Protein AF-A0A421B1X4-F1 (afdb_monomer_lite)

Foldseek 3Di:
DDDADQKDKAADPAAPWEEEEAEADPDHQVLCVLLRPLVRVVGYIYMDHHLVCVVVVVVPIPHDYHYHYDHVSNVSSVVVVVVVVVVVVVDDDQDDDDDDDDPPCCSPPPNVVVVSVVVVVVVVCVVPDSDDDDD

Organism: NCBI:txid585224

Secondary structure (DSSP, 8-state):
-PPPPSEEEES-SS-S-EEEEE--TT--GGGGHHHHHHHHHTT-EEEEE-HHHHHHHHHH-SS-EEEEE-THHHHHHHHHHHHHHHHH-SS------------TTTTSTTTHHHHHHHHHHHHHHHHH-S-----

Sequence (135 aa):
MTSAPRTVHWGLSATHGTVVVLPGRGEHPGIYQRLGTRLATEGYHVVATRVDQAADVIAAAEGPVVLLGSDTGAAAALALADIAIARVIAERLRARFVEVDGGHDILNDTTHDAAADEVVRFLGRVRADAVLVRA

InterPro domains:
  IPR029058 Alpha/Beta hydrolase fold [G3DSA:3.40.50.1820] (6-88)
  IPR029058 Alpha/Beta hydrolase fold [SSF53474] (15-126)

Radius of gyration: 14.5 Å; chains: 1; bounding box: 43×36×34 Å

Structure (mmCIF, N/CA/C/O backbone):
data_AF-A0A421B1X4-F1
#
_entry.id   AF-A0A421B1X4-F1
#
loop_
_atom_site.group_PDB
_atom_site.id
_atom_site.type_symbol
_atom_site.label_atom_id
_atom_site.label_alt_id
_atom_site.label_comp_id
_atom_site.label_asym_id
_atom_site.label_entity_id
_atom_site.label_seq_id
_atom_site.pdbx_PDB_ins_code
_atom_site.Cartn_x
_atom_site.Cartn_y
_atom_site.Cartn_z
_atom_site.occupancy
_atom_site.B_iso_or_equiv
_atom_site.auth_seq_id
_atom_site.auth_comp_id
_atom_site.aut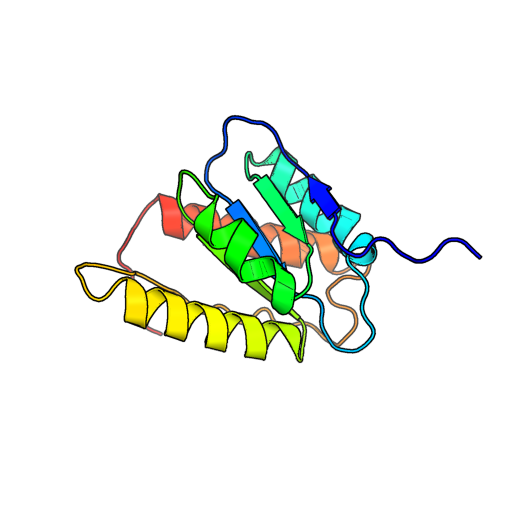h_asym_id
_atom_site.auth_atom_id
_atom_site.pdbx_PDB_model_num
ATOM 1 N N . MET A 1 1 ? 26.666 16.352 1.587 1.00 44.88 1 MET A N 1
ATOM 2 C CA . MET A 1 1 ? 25.589 15.608 0.897 1.00 44.88 1 MET A CA 1
ATOM 3 C C . MET A 1 1 ? 24.791 14.852 1.945 1.00 44.88 1 MET A C 1
ATOM 5 O O . MET A 1 1 ? 25.318 13.907 2.515 1.00 44.88 1 MET A O 1
ATOM 9 N N . THR A 1 2 ? 23.577 15.300 2.261 1.00 52.22 2 THR A N 1
ATOM 10 C CA . THR A 1 2 ? 22.663 14.570 3.155 1.00 52.22 2 THR A CA 1
ATOM 11 C C . THR A 1 2 ? 22.125 13.364 2.392 1.00 52.22 2 THR A C 1
ATOM 13 O O . THR A 1 2 ? 21.599 13.530 1.295 1.00 52.22 2 THR A O 1
ATOM 16 N N . SER A 1 3 ? 22.306 12.153 2.924 1.00 72.25 3 SER A N 1
ATOM 17 C CA . SER A 1 3 ? 21.711 10.949 2.333 1.00 72.25 3 SER A CA 1
ATOM 18 C C . SER A 1 3 ? 20.194 11.116 2.274 1.00 72.25 3 SER A C 1
ATOM 20 O O . SER A 1 3 ? 19.592 11.525 3.267 1.00 72.25 3 SER A O 1
ATOM 22 N N . ALA A 1 4 ? 19.577 10.770 1.143 1.00 72.75 4 ALA A N 1
ATOM 23 C CA . ALA A 1 4 ? 18.123 10.734 1.039 1.00 72.75 4 ALA A CA 1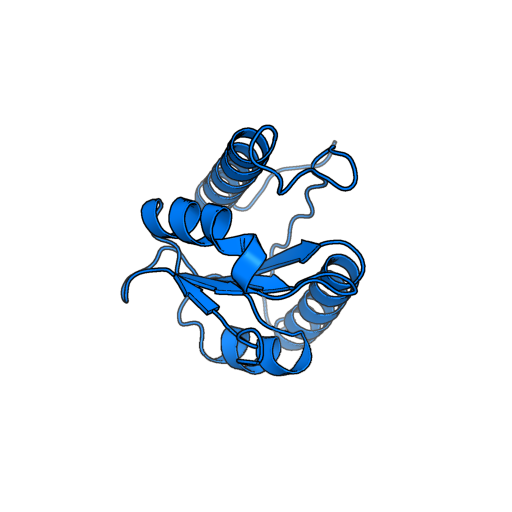
ATOM 24 C C . ALA A 1 4 ? 17.528 9.809 2.129 1.00 72.75 4 ALA A C 1
ATOM 26 O O . ALA A 1 4 ? 18.155 8.796 2.476 1.00 72.75 4 ALA A O 1
ATOM 27 N N . PRO A 1 5 ? 16.354 10.151 2.695 1.00 76.19 5 PRO A N 1
ATOM 28 C CA . PRO A 1 5 ? 15.727 9.370 3.756 1.00 76.19 5 PRO A CA 1
ATOM 29 C C . PRO A 1 5 ? 15.349 7.973 3.252 1.00 76.19 5 PRO A C 1
ATOM 31 O O . PRO A 1 5 ? 14.847 7.818 2.142 1.00 76.19 5 PRO A O 1
ATOM 34 N N . ARG A 1 6 ? 15.602 6.950 4.076 1.00 85.88 6 ARG A N 1
ATOM 35 C CA . ARG A 1 6 ? 15.381 5.529 3.732 1.00 85.88 6 ARG A CA 1
ATOM 36 C C . ARG A 1 6 ? 13.954 5.050 4.016 1.00 85.88 6 ARG A C 1
ATOM 38 O O . ARG A 1 6 ? 13.502 4.108 3.374 1.00 85.88 6 ARG A O 1
ATOM 45 N N . THR A 1 7 ? 13.263 5.750 4.914 1.00 91.75 7 THR A N 1
ATOM 46 C CA . THR A 1 7 ? 11.846 5.575 5.240 1.00 91.75 7 THR A CA 1
ATOM 47 C C . THR A 1 7 ? 11.234 6.944 5.501 1.00 91.75 7 THR A C 1
ATOM 49 O O . THR A 1 7 ? 11.880 7.794 6.120 1.00 91.75 7 THR A O 1
ATOM 52 N N . VAL A 1 8 ? 10.007 7.165 5.038 1.00 93.50 8 VAL A N 1
ATOM 53 C CA . VAL A 1 8 ? 9.228 8.376 5.322 1.00 93.50 8 VAL A CA 1
ATOM 54 C C . VAL A 1 8 ? 7.813 7.976 5.729 1.00 93.50 8 VAL A C 1
ATOM 56 O O . VAL A 1 8 ? 7.231 7.068 5.137 1.00 93.50 8 VAL A O 1
ATOM 59 N N . HIS A 1 9 ? 7.283 8.655 6.745 1.00 94.25 9 HIS A N 1
ATOM 60 C CA . HIS A 1 9 ? 5.947 8.432 7.288 1.00 94.25 9 HIS A CA 1
ATOM 61 C C . HIS A 1 9 ? 5.080 9.679 7.108 1.00 94.25 9 HIS A C 1
ATOM 63 O O . HIS A 1 9 ? 5.547 10.799 7.328 1.00 94.25 9 HIS A O 1
ATOM 69 N N . TRP A 1 10 ? 3.808 9.472 6.784 1.00 94.38 10 TRP A N 1
ATOM 70 C CA . TRP A 1 10 ? 2.762 10.494 6.790 1.00 94.38 10 TRP A CA 1
ATOM 71 C C . TRP A 1 10 ? 1.511 9.926 7.464 1.00 94.38 10 TRP A C 1
ATOM 73 O O . TRP A 1 10 ? 1.168 8.772 7.229 1.00 94.38 10 TRP A O 1
ATOM 83 N N . GLY A 1 11 ? 0.806 10.709 8.281 1.00 88.38 11 GLY A N 1
ATOM 84 C CA . GLY A 1 11 ? -0.455 10.275 8.896 1.00 88.38 11 GLY A CA 1
ATOM 85 C C . GLY A 1 11 ? -0.558 10.552 10.392 1.00 88.38 11 GLY A C 1
ATOM 86 O O . GLY A 1 11 ? 0.350 11.110 11.006 1.00 88.38 11 GLY A O 1
ATOM 87 N N . LEU A 1 12 ? -1.709 10.177 10.952 1.00 69.31 12 LEU A N 1
ATOM 88 C CA . LEU A 1 12 ? -2.078 10.351 12.361 1.00 69.31 12 LEU A CA 1
ATOM 89 C C . LEU A 1 12 ? -2.046 9.003 13.104 1.00 69.31 12 LEU A C 1
ATOM 91 O O . LEU A 1 12 ? -1.910 7.959 12.480 1.00 69.31 12 LEU A O 1
ATOM 95 N N . SER A 1 13 ? -2.189 9.005 14.434 1.00 59.53 13 SER A N 1
ATOM 96 C CA . SER A 1 13 ? -2.137 7.775 15.249 1.00 59.53 13 SER A CA 1
ATOM 97 C C . SER A 1 13 ? -3.393 6.896 15.173 1.00 59.53 13 SER A C 1
ATOM 99 O O . SER A 1 13 ? -3.300 5.703 15.427 1.00 59.53 13 SER A O 1
ATOM 101 N N . ALA A 1 14 ? -4.557 7.449 14.816 1.00 63.91 14 ALA A N 1
ATOM 102 C CA . ALA A 1 14 ? -5.776 6.679 14.562 1.00 63.91 14 ALA A CA 1
ATOM 103 C C . ALA A 1 14 ? -6.072 6.717 13.061 1.00 63.91 14 ALA A C 1
ATOM 105 O O . ALA A 1 14 ? -6.306 7.797 12.515 1.00 63.91 14 ALA A O 1
ATOM 106 N N . THR A 1 15 ? -6.014 5.565 12.388 1.00 77.69 15 THR A N 1
ATOM 107 C CA . THR A 1 15 ? -6.092 5.498 10.920 1.00 77.69 15 THR A CA 1
ATOM 108 C C . THR A 1 15 ? -7.052 4.432 10.424 1.00 77.69 15 THR A C 1
ATOM 110 O O . THR A 1 15 ? -7.331 3.450 11.107 1.00 77.69 15 THR A O 1
ATOM 113 N N . HIS A 1 16 ? -7.544 4.619 9.200 1.00 83.38 16 HIS A N 1
ATOM 114 C CA . HIS A 1 16 ? -8.315 3.617 8.465 1.00 83.38 16 HIS A CA 1
ATOM 115 C C . HIS A 1 16 ? -7.496 2.354 8.137 1.00 83.38 16 HIS A C 1
ATOM 117 O O . HIS A 1 16 ? -8.064 1.330 7.762 1.00 83.38 16 HIS A O 1
ATOM 123 N N . GLY A 1 17 ? -6.171 2.429 8.252 1.00 86.38 17 GLY A N 1
ATOM 124 C CA . GLY A 1 17 ? -5.231 1.371 7.919 1.00 86.38 17 GLY A CA 1
ATOM 125 C C . GLY A 1 17 ? -3.862 1.944 7.561 1.00 86.38 17 GLY A C 1
ATOM 126 O O . GLY A 1 17 ? -3.675 3.163 7.480 1.00 86.38 17 GLY A O 1
ATOM 127 N N . THR A 1 18 ? -2.910 1.046 7.317 1.00 89.62 18 THR A N 1
ATOM 128 C CA . THR A 1 18 ? -1.547 1.395 6.904 1.00 89.62 18 THR A CA 1
ATOM 129 C C . THR A 1 18 ? -1.348 1.123 5.412 1.00 89.62 18 THR A C 1
ATOM 131 O O . THR A 1 18 ? -1.589 0.013 4.944 1.00 89.62 18 THR A O 1
ATOM 134 N N . VAL A 1 19 ? -0.878 2.119 4.662 1.00 90.06 19 VAL A N 1
ATOM 135 C CA . VAL A 1 19 ? -0.449 1.989 3.262 1.00 90.06 19 VAL A CA 1
ATOM 136 C C . VAL A 1 19 ? 1.076 1.962 3.226 1.00 90.06 19 VAL A C 1
ATOM 138 O O . VAL A 1 19 ? 1.728 2.967 3.503 1.00 90.06 19 VAL A O 1
ATOM 141 N N . VAL A 1 20 ? 1.658 0.819 2.878 1.00 91.75 20 VAL A N 1
ATOM 142 C CA . VAL A 1 20 ? 3.106 0.663 2.712 1.00 91.75 20 VAL A CA 1
ATOM 143 C C . VAL A 1 20 ? 3.451 0.852 1.240 1.00 91.75 20 VAL A C 1
ATOM 145 O O . VAL A 1 20 ? 3.017 0.073 0.395 1.00 91.75 20 VAL A O 1
ATOM 148 N N . VAL A 1 21 ? 4.230 1.888 0.936 1.00 92.50 21 VAL A N 1
ATOM 149 C CA . VAL A 1 21 ? 4.686 2.218 -0.417 1.00 92.50 21 VAL A CA 1
ATOM 150 C C . VAL A 1 21 ? 6.114 1.713 -0.606 1.00 92.50 21 VAL A C 1
ATOM 152 O O . VAL A 1 21 ? 7.010 2.080 0.154 1.00 92.50 21 VAL A O 1
ATOM 155 N N . LEU A 1 22 ? 6.328 0.886 -1.625 1.00 91.62 22 LEU A N 1
ATOM 156 C CA . LEU A 1 22 ? 7.617 0.294 -1.971 1.00 91.62 22 LEU A CA 1
ATOM 157 C C . LEU A 1 22 ? 8.183 0.976 -3.224 1.00 91.62 22 LEU A C 1
ATOM 159 O O . LEU A 1 22 ? 7.646 0.772 -4.318 1.00 91.62 22 LEU A O 1
ATOM 163 N N . PRO A 1 23 ? 9.261 1.772 -3.087 1.00 90.25 23 PRO A N 1
ATOM 164 C CA . PRO A 1 23 ? 9.905 2.419 -4.221 1.00 90.25 23 PRO A CA 1
ATOM 165 C C . PRO A 1 23 ? 10.446 1.420 -5.252 1.00 90.25 23 PRO A C 1
ATOM 167 O O . PRO A 1 23 ? 10.923 0.333 -4.905 1.00 90.25 23 PRO A O 1
ATOM 170 N N . GLY A 1 24 ? 10.410 1.829 -6.517 1.00 87.06 24 GLY A N 1
ATOM 171 C CA . GLY A 1 24 ? 11.031 1.158 -7.652 1.00 87.06 24 GLY A CA 1
ATOM 172 C C . GLY A 1 24 ? 12.545 1.360 -7.726 1.00 87.06 24 GLY A C 1
ATOM 173 O O . GLY A 1 24 ? 13.195 1.880 -6.811 1.00 87.06 24 GLY A O 1
ATOM 174 N N . ARG A 1 25 ? 13.155 0.921 -8.831 1.00 84.56 25 ARG A N 1
ATOM 175 C CA . ARG A 1 25 ? 14.612 0.958 -8.987 1.00 84.56 25 ARG A CA 1
ATOM 176 C C . ARG A 1 25 ? 15.118 2.400 -9.065 1.00 84.56 25 ARG A C 1
ATOM 178 O O . ARG A 1 25 ? 14.779 3.137 -9.978 1.00 84.56 25 ARG A O 1
ATOM 185 N N . GLY A 1 26 ? 16.016 2.766 -8.149 1.00 86.12 26 GLY A N 1
ATOM 186 C CA . GLY A 1 26 ? 16.639 4.097 -8.120 1.00 86.12 26 GLY A CA 1
ATOM 187 C C . GLY A 1 26 ? 15.763 5.190 -7.501 1.00 86.12 26 GLY A C 1
ATOM 188 O O . GLY A 1 26 ? 16.229 6.312 -7.321 1.00 86.12 26 GLY A O 1
ATOM 189 N N . GLU A 1 27 ? 14.532 4.861 -7.117 1.00 85.31 27 GLU A N 1
ATOM 190 C CA . GLU A 1 27 ? 13.628 5.769 -6.427 1.00 85.31 27 GLU A CA 1
ATOM 191 C C . GLU A 1 27 ? 13.957 5.847 -4.930 1.00 85.31 27 GLU A C 1
ATOM 193 O O . GLU A 1 27 ? 14.333 4.857 -4.295 1.00 85.31 27 GLU A O 1
ATOM 198 N N . HIS A 1 28 ? 13.773 7.028 -4.335 1.00 87.75 28 HIS A N 1
ATOM 199 C CA . HIS A 1 28 ? 13.854 7.210 -2.886 1.00 87.75 28 HIS A CA 1
ATOM 200 C C . HIS A 1 28 ? 12.476 7.568 -2.300 1.00 87.75 28 HIS A C 1
ATOM 202 O O . HIS A 1 28 ? 11.702 8.263 -2.959 1.00 87.75 28 HIS A O 1
ATOM 208 N N . PRO A 1 29 ? 12.172 7.211 -1.040 1.00 88.81 29 PRO A N 1
ATOM 209 C CA . PRO A 1 29 ? 10.882 7.490 -0.397 1.00 88.81 29 PRO A CA 1
ATOM 210 C C . PRO A 1 29 ? 10.371 8.933 -0.505 1.00 88.81 29 PRO A C 1
ATOM 212 O O . PRO A 1 29 ? 9.170 9.151 -0.622 1.00 88.81 29 PRO A O 1
ATOM 215 N N . GLY A 1 30 ? 11.268 9.926 -0.508 1.00 87.44 30 GLY A N 1
ATOM 216 C CA . GLY A 1 30 ? 10.889 11.341 -0.568 1.00 87.44 30 GLY A CA 1
ATOM 217 C C . GLY A 1 30 ? 10.098 11.749 -1.819 1.00 87.44 30 GLY A C 1
ATOM 218 O O . GLY A 1 30 ? 9.323 12.697 -1.740 1.00 87.44 30 GLY A O 1
ATOM 219 N N . ILE A 1 31 ? 10.220 11.029 -2.945 1.00 87.50 31 ILE A N 1
ATOM 220 C CA . ILE A 1 31 ? 9.461 11.364 -4.167 1.00 87.50 31 ILE A CA 1
ATOM 221 C C . ILE A 1 31 ? 7.954 11.129 -3.990 1.00 87.50 31 ILE A C 1
ATOM 223 O O . ILE A 1 31 ? 7.148 11.737 -4.681 1.00 87.50 31 ILE A O 1
ATOM 227 N N . TYR A 1 32 ? 7.562 10.300 -3.017 1.00 87.00 32 TYR A N 1
ATOM 228 C CA . TYR A 1 32 ? 6.166 9.977 -2.724 1.00 87.00 32 TYR A CA 1
ATOM 229 C C . TYR A 1 32 ? 5.482 11.002 -1.812 1.00 87.00 32 TYR A C 1
ATOM 231 O O . TYR A 1 32 ? 4.349 10.778 -1.391 1.00 87.00 32 TYR A O 1
ATOM 239 N N . GLN A 1 33 ? 6.125 12.132 -1.498 1.00 89.44 33 GLN A N 1
ATOM 240 C CA . GLN A 1 33 ? 5.614 13.120 -0.542 1.00 89.44 33 GLN A CA 1
ATOM 241 C C . GLN A 1 33 ? 4.192 13.589 -0.841 1.00 89.44 33 GLN A C 1
ATOM 243 O O . GLN A 1 33 ? 3.364 13.648 0.073 1.00 89.44 33 GLN A O 1
ATOM 248 N N . ARG A 1 34 ? 3.888 13.905 -2.101 1.00 86.69 34 ARG A N 1
ATOM 249 C CA . ARG A 1 34 ? 2.540 14.336 -2.488 1.00 86.69 34 ARG A CA 1
ATOM 250 C C . ARG A 1 34 ? 1.507 13.225 -2.260 1.00 86.69 34 ARG A C 1
ATOM 252 O O . ARG A 1 34 ? 0.435 13.496 -1.727 1.00 86.69 34 ARG A O 1
ATOM 259 N N . LEU A 1 35 ? 1.839 11.975 -2.599 1.00 83.88 35 LEU A N 1
ATOM 260 C CA . LEU A 1 35 ? 0.946 10.818 -2.441 1.00 83.88 35 LEU A CA 1
ATOM 261 C C . LEU A 1 35 ? 0.708 10.549 -0.959 1.00 83.88 35 LEU A C 1
ATOM 263 O O . LEU A 1 35 ? -0.434 10.457 -0.516 1.00 83.88 35 LEU A O 1
ATOM 267 N N . GLY A 1 36 ? 1.799 10.470 -0.196 1.00 89.69 36 GLY A N 1
ATOM 268 C CA . GLY A 1 36 ? 1.772 10.212 1.235 1.00 89.69 36 GLY A CA 1
ATOM 269 C C . GLY A 1 36 ? 0.965 11.255 1.990 1.00 89.69 36 GLY A C 1
ATOM 270 O O . GLY A 1 36 ? 0.110 10.902 2.795 1.00 89.69 36 GLY A O 1
ATOM 271 N N . THR A 1 37 ? 1.152 12.534 1.661 1.00 90.69 37 THR A N 1
ATOM 272 C CA . THR A 1 37 ? 0.391 13.627 2.280 1.00 90.69 37 THR A CA 1
ATOM 273 C C . THR A 1 37 ? -1.094 13.541 1.928 1.00 90.69 37 THR A C 1
ATOM 275 O O . THR A 1 37 ? -1.933 13.655 2.818 1.00 90.69 37 THR A O 1
ATOM 278 N N . ARG A 1 38 ? -1.434 13.285 0.657 1.00 88.06 38 ARG A N 1
ATOM 279 C CA . ARG A 1 38 ? -2.830 13.191 0.205 1.00 88.06 38 ARG A CA 1
ATOM 280 C C . ARG A 1 38 ? -3.577 12.037 0.873 1.00 88.06 38 ARG A C 1
ATOM 282 O O . ARG A 1 38 ? -4.664 12.246 1.400 1.00 88.06 38 ARG A O 1
ATOM 289 N N . LEU A 1 39 ? -2.988 10.842 0.887 1.00 84.81 39 LEU A N 1
ATOM 290 C CA . LEU A 1 39 ? -3.575 9.667 1.539 1.00 84.81 39 LEU A CA 1
ATOM 291 C C . LEU A 1 39 ? -3.652 9.835 3.064 1.00 84.81 39 LEU A C 1
ATOM 293 O O . LEU A 1 39 ? -4.624 9.401 3.681 1.00 84.81 39 LEU A O 1
ATOM 297 N N . ALA A 1 40 ? -2.674 10.512 3.671 1.00 90.31 40 ALA A N 1
ATOM 298 C CA . ALA A 1 40 ? -2.723 10.864 5.086 1.00 90.31 40 ALA A CA 1
ATOM 299 C C . ALA A 1 40 ? -3.889 11.808 5.416 1.00 90.31 40 ALA A C 1
ATOM 301 O O . ALA A 1 40 ? -4.545 11.625 6.440 1.00 90.31 40 ALA A O 1
ATOM 302 N N . THR A 1 41 ? -4.203 12.771 4.540 1.00 89.56 41 THR A N 1
ATOM 303 C CA . THR A 1 41 ? -5.402 13.621 4.674 1.00 89.56 41 THR A CA 1
ATOM 304 C C . THR A 1 41 ? -6.700 12.807 4.648 1.00 89.56 41 THR A C 1
ATOM 306 O O . THR A 1 41 ? -7.657 13.171 5.321 1.00 89.56 41 THR A O 1
ATOM 309 N N . GLU A 1 42 ? -6.720 11.676 3.941 1.00 85.81 42 GLU A N 1
ATOM 310 C CA . GLU A 1 42 ? -7.858 10.742 3.892 1.00 85.81 42 GLU A CA 1
ATOM 311 C C . GLU A 1 42 ? -7.882 9.743 5.074 1.00 85.81 42 GLU A C 1
ATOM 313 O O . GLU A 1 42 ? -8.699 8.817 5.117 1.00 85.81 42 GLU A O 1
ATOM 318 N N . GLY A 1 43 ? -6.992 9.916 6.058 1.00 89.00 43 GLY A N 1
ATOM 319 C CA . GLY A 1 43 ? -6.983 9.150 7.305 1.00 89.00 43 GLY A CA 1
ATOM 320 C C . GLY A 1 43 ? -6.182 7.849 7.264 1.00 89.00 43 GLY A C 1
ATOM 321 O O . GLY A 1 43 ? -6.413 6.982 8.105 1.00 89.00 43 GLY A O 1
ATOM 322 N N . TYR A 1 44 ? -5.256 7.682 6.318 1.00 87.44 44 TYR A N 1
ATOM 323 C CA . TYR A 1 44 ? -4.330 6.542 6.296 1.00 87.44 44 TYR A CA 1
ATOM 324 C C . TYR A 1 44 ? -2.992 6.875 6.961 1.00 87.44 44 TYR A C 1
ATOM 326 O O . TYR A 1 44 ? -2.508 8.004 6.889 1.00 87.44 44 TYR A O 1
ATOM 334 N N . HIS A 1 45 ? -2.354 5.875 7.569 1.00 92.81 45 HIS A N 1
ATOM 335 C CA . HIS A 1 45 ? -0.931 5.952 7.894 1.00 92.81 45 HIS A CA 1
ATOM 336 C C . HIS A 1 45 ? -0.155 5.465 6.673 1.00 92.81 45 HIS A C 1
ATOM 338 O O . HIS A 1 45 ? -0.308 4.320 6.260 1.00 92.81 45 HIS A O 1
ATOM 344 N N . VAL A 1 46 ? 0.650 6.322 6.059 1.00 92.00 46 VAL A N 1
ATOM 345 C CA . VAL A 1 46 ? 1.410 5.998 4.852 1.00 92.00 46 VAL A CA 1
ATOM 346 C C . VAL A 1 46 ? 2.880 5.886 5.198 1.00 92.00 46 VAL A C 1
ATOM 348 O O . VAL A 1 46 ? 3.457 6.811 5.769 1.00 92.00 46 VAL A O 1
ATOM 351 N N . VAL A 1 47 ? 3.495 4.777 4.807 1.00 94.12 47 VAL A N 1
ATOM 352 C CA . VAL A 1 47 ? 4.911 4.507 5.044 1.00 94.12 47 VAL A CA 1
ATOM 353 C C . VAL A 1 47 ? 5.580 4.176 3.721 1.00 94.12 47 VAL A C 1
ATOM 355 O O . VAL A 1 47 ? 5.394 3.085 3.191 1.00 94.12 47 VAL A O 1
ATOM 358 N N . ALA A 1 48 ? 6.372 5.101 3.183 1.00 94.00 48 ALA A N 1
ATOM 359 C CA . ALA A 1 48 ? 7.242 4.803 2.050 1.00 94.00 48 ALA A CA 1
ATOM 360 C C . ALA A 1 48 ? 8.567 4.250 2.574 1.00 94.00 48 ALA A C 1
ATOM 362 O O . ALA A 1 48 ? 9.305 4.955 3.264 1.00 94.00 48 ALA A O 1
ATOM 363 N N . THR A 1 49 ? 8.867 2.990 2.271 1.00 94.12 49 THR A N 1
ATOM 364 C CA . THR A 1 49 ? 10.047 2.299 2.801 1.00 94.12 49 THR A CA 1
ATOM 365 C C . THR A 1 49 ? 10.559 1.233 1.844 1.00 94.12 49 THR A C 1
ATOM 367 O O . THR A 1 49 ? 9.903 0.859 0.875 1.00 94.12 49 THR A O 1
ATOM 370 N N . ARG A 1 50 ? 11.763 0.734 2.106 1.00 89.50 50 ARG A N 1
ATOM 371 C CA . ARG A 1 50 ? 12.338 -0.364 1.338 1.00 89.50 50 ARG A CA 1
ATOM 372 C C . ARG A 1 50 ? 11.733 -1.705 1.746 1.00 89.50 50 ARG A C 1
ATOM 374 O O . ARG A 1 50 ? 11.319 -1.904 2.883 1.00 89.50 50 ARG A O 1
ATOM 381 N N . VAL A 1 51 ? 11.784 -2.660 0.823 1.00 84.06 51 VAL A N 1
ATOM 382 C CA . VAL A 1 51 ? 11.266 -4.028 0.993 1.00 84.06 51 VAL A CA 1
ATOM 383 C C . VAL A 1 51 ? 11.809 -4.713 2.252 1.00 84.06 51 VAL A C 1
ATOM 385 O O . VAL A 1 51 ? 11.052 -5.367 2.961 1.00 84.06 51 VAL A O 1
ATOM 388 N N . ASP A 1 52 ? 13.093 -4.522 2.567 1.00 84.69 52 ASP A N 1
ATOM 389 C CA . ASP A 1 52 ? 13.753 -5.107 3.742 1.00 84.69 52 ASP A CA 1
ATOM 390 C C . ASP A 1 52 ? 13.239 -4.560 5.082 1.00 84.69 52 ASP A C 1
ATOM 392 O O . ASP A 1 52 ? 13.415 -5.211 6.104 1.00 84.69 52 ASP A O 1
ATOM 396 N N . GLN A 1 53 ? 12.572 -3.405 5.079 1.00 88.25 53 GLN A N 1
ATOM 397 C CA . GLN A 1 53 ? 11.982 -2.778 6.269 1.00 88.25 53 GLN A CA 1
ATOM 398 C C . GLN A 1 53 ? 10.449 -2.860 6.274 1.00 88.25 53 GLN A C 1
ATOM 400 O O . GLN A 1 53 ? 9.806 -2.623 7.295 1.00 88.25 53 GLN A O 1
ATOM 405 N N . ALA A 1 54 ? 9.845 -3.208 5.137 1.00 86.81 54 ALA A N 1
ATOM 406 C CA . ALA A 1 54 ? 8.400 -3.276 4.981 1.00 86.81 54 ALA A CA 1
ATOM 407 C C . ALA A 1 54 ? 7.765 -4.340 5.885 1.00 86.81 54 ALA A C 1
ATOM 409 O O . ALA A 1 54 ? 6.688 -4.110 6.423 1.00 86.81 54 ALA A O 1
ATOM 410 N N . ALA A 1 55 ? 8.435 -5.478 6.092 1.00 82.94 55 ALA A N 1
ATOM 411 C CA . ALA A 1 55 ? 7.921 -6.561 6.931 1.00 82.94 55 ALA A CA 1
ATOM 412 C C . ALA A 1 55 ? 7.644 -6.111 8.375 1.00 82.94 55 ALA A C 1
ATOM 414 O O . ALA A 1 55 ? 6.603 -6.465 8.929 1.00 82.94 55 ALA A O 1
ATOM 415 N N . ASP A 1 56 ? 8.524 -5.289 8.949 1.00 84.94 56 ASP A N 1
ATOM 416 C CA . ASP A 1 56 ? 8.364 -4.764 10.308 1.00 84.94 56 ASP A CA 1
ATOM 417 C C . ASP A 1 56 ? 7.198 -3.774 10.389 1.00 84.94 56 ASP A C 1
ATOM 419 O O . ASP A 1 56 ? 6.406 -3.817 11.328 1.00 84.94 56 ASP A O 1
ATOM 423 N N . VAL A 1 57 ? 7.038 -2.926 9.367 1.00 87.50 57 VAL A N 1
ATOM 424 C CA . VAL A 1 57 ? 5.907 -1.990 9.267 1.00 87.50 57 VAL A CA 1
ATOM 425 C C . VAL A 1 57 ? 4.582 -2.745 9.166 1.00 87.50 57 VAL A C 1
ATOM 427 O O . VAL A 1 57 ? 3.622 -2.397 9.847 1.00 87.50 57 VAL A O 1
ATOM 430 N N . ILE A 1 58 ? 4.535 -3.794 8.341 1.00 83.19 58 ILE A N 1
ATOM 431 C CA . ILE A 1 58 ? 3.354 -4.649 8.179 1.00 83.19 58 ILE A CA 1
ATOM 432 C C . ILE A 1 58 ? 3.027 -5.348 9.504 1.00 83.19 58 ILE A C 1
ATOM 434 O O . ILE A 1 58 ? 1.869 -5.387 9.904 1.00 83.19 58 ILE A O 1
ATOM 438 N N . ALA A 1 59 ? 4.035 -5.888 10.193 1.00 82.38 59 ALA A N 1
ATOM 439 C CA . ALA A 1 59 ? 3.849 -6.599 11.455 1.00 82.38 59 ALA A CA 1
ATOM 440 C C . ALA A 1 59 ? 3.403 -5.685 12.609 1.00 82.38 59 ALA A C 1
ATOM 442 O O . ALA A 1 59 ? 2.708 -6.149 13.509 1.00 82.38 59 ALA A O 1
ATOM 443 N N . ALA A 1 60 ? 3.795 -4.409 12.584 1.00 84.12 60 ALA A N 1
ATOM 444 C CA . ALA A 1 60 ? 3.418 -3.415 13.586 1.00 84.12 60 ALA A CA 1
ATOM 445 C C . ALA A 1 60 ? 2.060 -2.741 13.314 1.00 84.12 60 ALA A C 1
ATOM 447 O O . ALA A 1 60 ? 1.587 -1.970 14.147 1.00 84.12 60 ALA A O 1
ATOM 448 N N . ALA A 1 61 ? 1.438 -2.980 12.157 1.00 82.25 61 ALA A N 1
ATOM 449 C CA . ALA A 1 61 ? 0.177 -2.343 11.805 1.00 82.25 61 ALA A CA 1
ATOM 450 C C . ALA A 1 61 ? -0.996 -2.929 12.612 1.00 82.25 61 ALA A C 1
ATOM 452 O O . ALA A 1 61 ? -1.275 -4.123 12.560 1.00 82.25 61 ALA A O 1
ATOM 453 N N . GLU A 1 62 ? -1.732 -2.066 13.314 1.00 78.94 62 GLU A N 1
ATOM 454 C CA . GLU A 1 62 ? -2.872 -2.452 14.166 1.00 78.94 62 GLU A CA 1
ATOM 455 C C . GLU A 1 62 ? -4.196 -2.639 13.389 1.00 78.94 62 GLU A C 1
ATOM 457 O O . GLU A 1 62 ? -5.246 -2.894 13.977 1.00 78.94 62 GLU A O 1
ATOM 462 N N . GLY A 1 63 ? -4.173 -2.512 12.059 1.00 79.25 63 GLY A N 1
ATOM 463 C CA . GLY A 1 63 ? -5.359 -2.544 11.202 1.00 79.25 63 GLY A CA 1
ATOM 464 C C . GLY A 1 63 ? -5.053 -3.021 9.780 1.00 79.25 63 GLY A C 1
ATOM 465 O O . GLY A 1 63 ? -3.985 -3.585 9.537 1.00 79.25 63 GLY A O 1
ATOM 466 N N . PRO A 1 64 ? -5.972 -2.809 8.818 1.00 82.44 64 PRO A N 1
ATOM 467 C CA . PRO A 1 64 ? -5.772 -3.226 7.435 1.00 82.44 64 PRO A CA 1
ATOM 468 C C . PRO A 1 64 ? -4.464 -2.685 6.856 1.00 82.44 64 PRO A C 1
ATOM 470 O O . PRO A 1 64 ? -4.146 -1.505 7.022 1.00 82.44 64 PRO A O 1
ATOM 473 N N . VAL A 1 65 ? -3.733 -3.544 6.145 1.00 82.75 65 VAL A N 1
ATOM 474 C CA . VAL A 1 65 ? -2.495 -3.177 5.453 1.00 82.75 65 VAL A CA 1
ATOM 475 C C . VAL A 1 65 ? -2.703 -3.244 3.950 1.00 82.75 65 VAL A C 1
ATOM 477 O O . VAL A 1 65 ? -3.207 -4.235 3.422 1.00 82.75 65 VAL A O 1
ATOM 480 N N . VAL A 1 66 ? -2.277 -2.191 3.261 1.00 85.62 66 VAL A N 1
ATOM 481 C CA . VAL A 1 66 ? -2.263 -2.098 1.803 1.00 85.62 66 VAL A CA 1
ATOM 482 C C . VAL A 1 66 ? -0.820 -1.965 1.351 1.00 85.62 66 VAL A C 1
ATOM 484 O O . VAL A 1 66 ? -0.101 -1.096 1.837 1.00 85.62 66 VAL A O 1
ATOM 487 N N . LEU A 1 67 ? -0.404 -2.808 0.412 1.00 85.50 67 LEU A N 1
ATOM 488 C CA . LEU A 1 67 ? 0.897 -2.692 -0.237 1.00 85.50 67 LEU A CA 1
ATOM 489 C C . LEU A 1 67 ? 0.719 -1.985 -1.579 1.00 85.50 67 LEU A C 1
ATOM 491 O O . LEU A 1 67 ? -0.111 -2.388 -2.392 1.00 85.50 67 LEU A O 1
ATOM 495 N N . LEU A 1 68 ? 1.507 -0.942 -1.802 1.00 87.00 68 LEU A N 1
ATOM 496 C CA . LEU A 1 68 ? 1.599 -0.207 -3.056 1.00 87.00 68 LEU A CA 1
ATOM 497 C C . LEU A 1 68 ? 3.054 -0.262 -3.522 1.00 87.00 68 LEU A C 1
ATOM 499 O O . LEU A 1 68 ? 3.958 -0.092 -2.709 1.00 87.00 68 LEU A O 1
ATOM 503 N N . GLY A 1 69 ? 3.310 -0.477 -4.808 1.00 86.56 69 GLY A N 1
ATOM 504 C CA . GLY A 1 69 ? 4.678 -0.510 -5.321 1.00 86.56 69 GLY A CA 1
ATOM 505 C C . GLY A 1 69 ? 4.796 0.049 -6.732 1.00 86.56 69 GLY A C 1
ATOM 506 O O . GLY A 1 69 ? 3.863 -0.078 -7.519 1.00 86.56 69 GLY A O 1
ATOM 507 N N . SER A 1 70 ? 5.949 0.651 -7.031 1.00 82.75 70 SER A N 1
ATOM 508 C CA . SER A 1 70 ? 6.333 1.153 -8.363 1.00 82.75 70 SER A CA 1
ATOM 509 C C . SER A 1 70 ? 7.407 0.251 -8.973 1.00 82.75 70 SER A C 1
ATOM 511 O O . SER A 1 70 ? 8.332 -0.132 -8.260 1.00 82.75 70 SER A O 1
ATOM 513 N N . ASP A 1 71 ? 7.317 -0.100 -10.260 1.00 85.31 71 ASP A N 1
ATOM 514 C CA . ASP A 1 71 ? 8.322 -0.899 -10.995 1.00 85.31 71 ASP A CA 1
ATOM 515 C C . ASP A 1 71 ? 8.815 -2.138 -10.199 1.00 85.31 71 ASP A C 1
ATOM 517 O O . ASP A 1 71 ? 8.020 -3.019 -9.859 1.00 85.31 71 ASP A O 1
ATOM 521 N N . THR A 1 72 ? 10.098 -2.216 -9.809 1.00 84.69 72 THR A N 1
ATOM 522 C CA . THR A 1 72 ? 10.613 -3.327 -8.987 1.00 84.69 72 THR A CA 1
ATOM 523 C C . THR A 1 72 ? 9.957 -3.417 -7.606 1.00 84.69 72 THR A C 1
ATOM 525 O O . THR A 1 72 ? 9.880 -4.499 -7.025 1.00 84.69 72 THR A O 1
ATOM 528 N N . GLY A 1 73 ? 9.480 -2.294 -7.074 1.00 84.94 73 GLY A N 1
ATOM 529 C CA . GLY A 1 73 ? 8.699 -2.222 -5.844 1.00 84.94 73 GLY A CA 1
ATOM 530 C C . GLY A 1 73 ? 7.314 -2.854 -5.985 1.00 84.94 73 GLY A C 1
ATOM 531 O O . GLY A 1 73 ? 6.828 -3.439 -5.021 1.00 84.94 73 GLY A O 1
ATOM 532 N N . ALA A 1 74 ? 6.703 -2.834 -7.178 1.00 82.25 74 ALA A N 1
ATOM 533 C CA . ALA A 1 74 ? 5.437 -3.529 -7.440 1.00 82.25 74 ALA A CA 1
ATOM 534 C C . ALA A 1 74 ? 5.612 -5.054 -7.357 1.00 82.25 74 ALA A C 1
ATOM 536 O O . ALA A 1 74 ? 4.841 -5.740 -6.684 1.00 82.25 74 ALA A O 1
ATOM 537 N N . ALA A 1 75 ? 6.686 -5.580 -7.958 1.00 83.69 75 ALA A N 1
ATOM 538 C CA . ALA A 1 75 ? 7.035 -6.996 -7.846 1.00 83.69 75 ALA A CA 1
ATOM 539 C C . ALA A 1 75 ? 7.317 -7.405 -6.388 1.00 83.69 75 ALA A C 1
ATOM 541 O O . ALA A 1 75 ? 6.900 -8.474 -5.941 1.00 83.69 75 ALA A O 1
ATOM 542 N N . ALA A 1 76 ? 7.977 -6.536 -5.617 1.00 85.00 76 ALA A N 1
ATOM 543 C CA . ALA A 1 76 ? 8.217 -6.776 -4.199 1.00 85.00 76 ALA A CA 1
ATOM 544 C C . ALA A 1 76 ? 6.937 -6.717 -3.349 1.00 85.00 76 ALA A C 1
ATOM 546 O O . ALA A 1 76 ? 6.793 -7.513 -2.422 1.00 85.00 76 ALA A O 1
ATOM 547 N N . ALA A 1 77 ? 6.003 -5.815 -3.668 1.00 82.38 77 ALA A N 1
ATOM 548 C CA . ALA A 1 77 ? 4.702 -5.732 -3.007 1.00 82.38 77 ALA A CA 1
ATOM 549 C C . ALA A 1 77 ? 3.908 -7.027 -3.204 1.00 82.38 77 ALA A C 1
ATOM 551 O O . ALA A 1 77 ? 3.350 -7.551 -2.243 1.00 82.38 77 ALA A O 1
ATOM 552 N N . LEU A 1 78 ? 3.921 -7.580 -4.421 1.00 82.19 78 LEU A N 1
ATOM 553 C CA . LEU A 1 78 ? 3.307 -8.872 -4.724 1.00 82.19 78 LEU A CA 1
ATOM 554 C C . LEU A 1 78 ? 3.952 -10.007 -3.912 1.00 82.19 78 LEU A C 1
ATOM 556 O O . LEU A 1 78 ? 3.245 -10.746 -3.235 1.00 82.19 78 LEU A O 1
ATOM 560 N N . ALA A 1 79 ? 5.285 -10.097 -3.890 1.00 84.00 79 ALA A N 1
ATOM 561 C CA . ALA A 1 79 ? 5.983 -11.132 -3.122 1.00 84.00 79 ALA A CA 1
ATOM 562 C C . ALA A 1 79 ? 5.720 -11.033 -1.606 1.00 84.00 79 ALA A C 1
ATOM 564 O O . ALA A 1 79 ? 5.539 -12.045 -0.929 1.00 84.00 79 ALA A O 1
ATOM 565 N N . LEU A 1 80 ? 5.672 -9.814 -1.057 1.00 79.88 80 LEU A N 1
ATOM 566 C CA . LEU A 1 80 ? 5.320 -9.584 0.346 1.00 79.88 80 LEU A CA 1
ATOM 567 C C . LEU A 1 80 ? 3.858 -9.926 0.634 1.00 79.88 80 LEU A C 1
ATOM 569 O O . LEU A 1 80 ? 3.579 -10.495 1.689 1.00 79.88 80 LEU A O 1
ATOM 573 N N . ALA A 1 81 ? 2.942 -9.618 -0.288 1.00 78.56 81 ALA A N 1
ATOM 574 C CA . ALA A 1 81 ? 1.549 -10.029 -0.180 1.00 78.56 81 ALA A CA 1
ATOM 575 C C . ALA A 1 81 ? 1.443 -11.556 -0.154 1.00 78.56 81 ALA A C 1
ATOM 577 O O . ALA A 1 81 ? 0.771 -12.079 0.724 1.00 78.56 81 ALA A O 1
ATOM 578 N N . ASP A 1 82 ? 2.159 -12.274 -1.018 1.00 75.25 82 ASP A N 1
ATOM 579 C CA . ASP A 1 82 ? 2.161 -13.742 -1.036 1.00 75.25 82 ASP A CA 1
ATOM 580 C C . ASP A 1 82 ? 2.706 -14.340 0.268 1.00 75.25 82 ASP A C 1
ATOM 582 O O . ASP A 1 82 ? 2.117 -15.272 0.814 1.00 75.25 82 ASP A O 1
ATOM 586 N N . ILE A 1 83 ? 3.785 -13.779 0.825 1.00 69.31 83 ILE A N 1
ATOM 587 C CA . ILE A 1 83 ? 4.328 -14.205 2.127 1.00 69.31 83 ILE A CA 1
ATOM 588 C C . ILE A 1 83 ? 3.336 -13.900 3.257 1.00 69.31 83 ILE A C 1
ATOM 590 O O . ILE A 1 83 ? 3.117 -14.737 4.135 1.00 69.31 83 ILE A O 1
ATOM 594 N N . ALA A 1 84 ? 2.723 -12.714 3.252 1.00 65.88 84 ALA A N 1
ATOM 595 C CA . ALA A 1 84 ? 1.717 -12.336 4.237 1.00 65.88 84 ALA A CA 1
ATOM 596 C C . ALA A 1 84 ? 0.475 -13.232 4.129 1.00 65.88 84 ALA A C 1
ATOM 598 O O . ALA A 1 84 ? -0.004 -13.712 5.149 1.00 65.88 84 ALA A O 1
ATOM 599 N N . ILE A 1 85 ? 0.011 -13.541 2.916 1.00 61.59 85 ILE A N 1
ATOM 600 C CA . ILE A 1 85 ? -1.064 -14.502 2.642 1.00 61.59 85 ILE A CA 1
ATOM 601 C C . ILE A 1 85 ? -0.670 -15.880 3.156 1.00 61.59 85 ILE A C 1
ATOM 603 O O . ILE A 1 85 ? -1.448 -16.486 3.877 1.00 61.59 85 ILE A O 1
ATOM 607 N N . ALA A 1 86 ? 0.532 -16.370 2.860 1.00 56.94 86 ALA A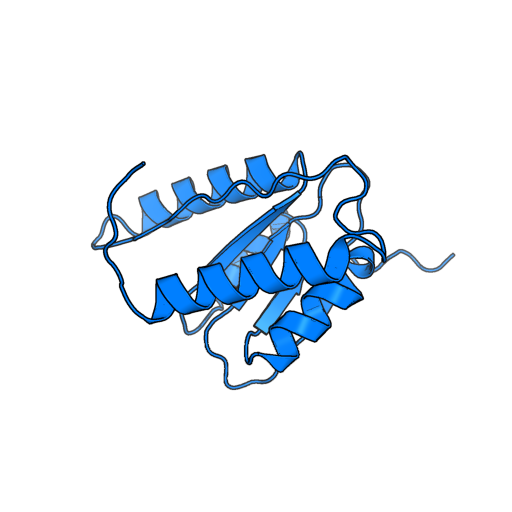 N 1
ATOM 608 C CA . ALA A 1 86 ? 0.996 -17.667 3.345 1.00 56.94 86 ALA A CA 1
ATOM 609 C C . ALA A 1 86 ? 1.046 -17.729 4.884 1.00 56.94 86 ALA A C 1
ATOM 611 O O . ALA A 1 86 ? 0.747 -18.772 5.462 1.00 56.94 86 ALA A O 1
ATOM 612 N N . ARG A 1 87 ? 1.351 -16.610 5.558 1.00 53.75 87 ARG A N 1
ATOM 613 C CA . ARG A 1 87 ? 1.250 -16.481 7.024 1.00 53.75 87 ARG A CA 1
ATOM 614 C C . ARG A 1 87 ? -0.195 -16.342 7.528 1.00 53.75 87 ARG A C 1
ATOM 616 O O . ARG A 1 87 ? -0.468 -16.756 8.648 1.00 53.75 87 ARG A O 1
ATOM 623 N N . VAL A 1 88 ? -1.095 -15.766 6.724 1.00 48.88 88 VAL A N 1
ATOM 624 C CA . VAL A 1 88 ? -2.516 -15.491 7.028 1.00 48.88 88 VAL A CA 1
ATOM 625 C C . VAL A 1 88 ? -3.461 -16.582 6.500 1.00 48.88 88 VAL A C 1
ATOM 627 O O . VAL A 1 88 ? -4.642 -16.570 6.821 1.00 48.88 88 VAL A O 1
ATOM 630 N N . ILE A 1 89 ? -2.988 -17.634 5.818 1.00 46.12 89 ILE A N 1
ATOM 631 C CA . ILE A 1 89 ? -3.740 -18.895 5.627 1.00 46.12 89 ILE A CA 1
ATOM 632 C C . ILE A 1 89 ? -3.756 -19.695 6.956 1.00 46.12 89 ILE A C 1
ATOM 634 O O . ILE A 1 89 ? -3.529 -20.896 7.029 1.00 46.12 89 ILE A O 1
ATOM 638 N N . ALA A 1 90 ? -4.072 -18.984 8.037 1.00 42.47 90 ALA A N 1
ATOM 639 C CA . ALA A 1 90 ? -5.175 -19.291 8.928 1.00 42.47 90 ALA A CA 1
ATOM 640 C C . ALA A 1 90 ? -6.195 -18.126 8.812 1.00 42.47 90 ALA A C 1
ATOM 642 O O . ALA A 1 90 ? -6.157 -17.168 9.571 1.00 42.47 90 ALA A O 1
ATOM 643 N N . GLU A 1 91 ? -7.080 -18.230 7.812 1.00 40.28 91 GLU A N 1
ATOM 644 C CA . GLU A 1 91 ? -8.308 -17.440 7.592 1.00 40.28 91 GLU A CA 1
ATOM 645 C C . GLU A 1 91 ? -8.233 -15.996 7.014 1.00 40.28 91 GLU A C 1
ATOM 647 O O . GLU A 1 91 ? -8.022 -15.001 7.696 1.00 40.28 91 GLU A O 1
ATOM 652 N N . ARG A 1 92 ? -8.664 -15.903 5.738 1.00 47.81 92 ARG A N 1
ATOM 653 C CA . ARG A 1 92 ? -9.311 -14.750 5.061 1.00 47.81 92 ARG A CA 1
ATOM 654 C C . ARG A 1 92 ? -8.467 -13.502 4.745 1.00 47.81 92 ARG A C 1
ATOM 656 O O . ARG A 1 92 ? -8.831 -12.398 5.146 1.00 47.81 92 ARG A O 1
ATOM 663 N N . LEU A 1 93 ? -7.487 -13.612 3.841 1.00 44.97 93 LEU A N 1
ATOM 664 C CA . LEU A 1 93 ? -7.031 -12.425 3.099 1.00 44.97 93 LEU A CA 1
ATOM 665 C C . LEU A 1 93 ? -7.876 -12.177 1.834 1.00 44.97 93 LEU A C 1
ATOM 667 O O . LEU A 1 93 ? -8.138 -13.092 1.054 1.00 44.97 93 LEU A O 1
ATOM 671 N N . ARG A 1 94 ? -8.283 -10.920 1.622 1.00 49.00 94 ARG A N 1
ATOM 672 C CA . ARG A 1 94 ? -8.901 -10.411 0.386 1.00 49.00 94 ARG A CA 1
ATOM 673 C C . ARG A 1 94 ? -7.967 -9.358 -0.219 1.00 49.00 94 ARG A C 1
ATOM 675 O O . ARG A 1 94 ? -8.047 -8.194 0.152 1.00 49.00 94 ARG A O 1
ATOM 682 N N . ALA A 1 95 ? -7.067 -9.769 -1.112 1.00 46.59 95 ALA A N 1
ATOM 683 C CA . ALA A 1 95 ? -6.207 -8.853 -1.867 1.00 46.59 95 ALA A CA 1
ATOM 684 C C . ALA A 1 95 ? -6.817 -8.560 -3.249 1.00 46.59 95 ALA A C 1
ATOM 686 O O . ALA A 1 95 ? -7.406 -9.447 -3.871 1.00 46.59 95 ALA A O 1
ATOM 687 N N . ARG A 1 96 ? -6.682 -7.320 -3.735 1.00 54.88 96 ARG A N 1
ATOM 688 C CA . ARG A 1 96 ? -7.125 -6.898 -5.072 1.00 54.88 96 ARG A CA 1
ATOM 689 C C . ARG A 1 96 ? -5.999 -6.124 -5.750 1.00 54.88 96 ARG A C 1
ATOM 691 O O . ARG A 1 96 ? -5.506 -5.157 -5.181 1.00 54.88 96 ARG A O 1
ATOM 698 N N . PHE A 1 97 ? -5.629 -6.552 -6.953 1.00 49.84 97 PHE A N 1
ATOM 699 C CA . PHE A 1 97 ? -4.686 -5.838 -7.811 1.00 49.84 97 PHE A CA 1
ATOM 700 C C . PHE A 1 97 ? -5.430 -4.804 -8.650 1.00 49.84 97 PHE A C 1
ATOM 702 O O . PHE A 1 97 ? -6.517 -5.083 -9.161 1.00 49.84 97 PHE A O 1
ATOM 709 N N . VAL A 1 98 ? -4.843 -3.618 -8.767 1.00 56.38 98 VAL A N 1
ATOM 710 C CA . VAL A 1 98 ? -5.289 -2.564 -9.676 1.00 56.38 98 VAL A CA 1
ATOM 711 C C . VAL A 1 98 ? -4.055 -2.017 -10.366 1.00 56.38 98 VAL A C 1
ATOM 713 O O . VAL A 1 98 ? -3.121 -1.565 -9.708 1.00 56.38 98 VAL A O 1
ATOM 716 N N . GLU A 1 99 ? -4.063 -2.103 -11.686 1.00 58.16 99 GLU A N 1
ATOM 717 C CA . GLU A 1 99 ? -3.112 -1.418 -12.546 1.00 58.16 99 GLU A CA 1
ATOM 718 C C . GLU A 1 99 ? -3.668 -0.023 -12.836 1.00 58.16 99 GLU A C 1
ATOM 720 O O . GLU A 1 99 ? -4.863 0.134 -13.093 1.00 58.16 99 GLU A O 1
ATOM 725 N N . VAL A 1 100 ? -2.818 0.993 -12.726 1.00 57.44 100 VAL A N 1
ATOM 726 C CA . VAL A 1 100 ? -3.172 2.371 -13.066 1.00 57.44 100 VAL A CA 1
ATOM 727 C C . VAL A 1 100 ? -2.351 2.740 -14.288 1.00 57.44 100 VAL A C 1
ATOM 729 O O . VAL A 1 100 ? -1.126 2.807 -14.205 1.00 57.44 100 VAL A O 1
ATOM 732 N N . ASP A 1 101 ? -3.030 2.966 -15.412 1.00 51.53 101 ASP A N 1
ATOM 733 C CA . ASP A 1 101 ? -2.386 3.382 -16.652 1.00 51.53 101 ASP A CA 1
ATOM 734 C C . ASP A 1 101 ? -1.711 4.745 -16.474 1.00 51.53 101 ASP A C 1
ATOM 736 O O . ASP A 1 101 ? -2.353 5.773 -16.248 1.00 51.53 101 ASP A O 1
ATOM 740 N N . GLY A 1 102 ? -0.397 4.759 -16.641 1.00 52.91 102 GLY A N 1
ATOM 741 C CA . GLY A 1 102 ? 0.381 5.966 -16.844 1.00 52.91 102 GLY A CA 1
ATOM 742 C C . GLY A 1 102 ? 1.839 5.618 -17.070 1.00 52.91 102 GLY A C 1
ATOM 743 O O . GLY A 1 102 ? 2.344 4.606 -16.590 1.00 52.91 102 GLY A O 1
ATOM 744 N N . GLY A 1 103 ? 2.503 6.427 -17.892 1.00 58.22 103 GLY A N 1
ATOM 745 C CA . GLY A 1 103 ? 3.904 6.206 -18.235 1.00 58.22 103 GLY A CA 1
ATOM 746 C C . GLY A 1 103 ? 4.829 6.330 -17.021 1.00 58.22 103 GLY A C 1
ATOM 747 O O . GLY A 1 103 ? 4.395 6.545 -15.892 1.00 58.22 103 GLY A O 1
ATOM 748 N N . HIS A 1 104 ? 6.138 6.295 -17.265 1.00 50.44 104 HIS A N 1
ATOM 749 C CA . HIS A 1 104 ? 7.174 6.401 -16.223 1.00 50.44 104 HIS A CA 1
ATOM 750 C C . HIS A 1 104 ? 7.143 7.701 -15.388 1.00 50.44 104 HIS A C 1
ATOM 752 O O . HIS A 1 104 ? 7.967 7.868 -14.498 1.00 50.44 104 HIS A O 1
ATOM 758 N N . ASP A 1 105 ? 6.212 8.611 -15.672 1.00 56.31 105 ASP A N 1
ATOM 759 C CA . ASP A 1 105 ? 6.056 9.915 -15.038 1.00 56.31 105 ASP A CA 1
ATOM 760 C C . ASP A 1 105 ? 4.748 10.017 -14.235 1.00 56.31 105 ASP A C 1
ATOM 762 O O . ASP A 1 105 ? 4.321 11.105 -13.877 1.00 56.31 105 ASP A O 1
ATOM 766 N N . ILE A 1 106 ? 4.075 8.894 -13.942 1.00 57.56 106 ILE A N 1
ATOM 767 C CA . ILE A 1 106 ? 2.745 8.916 -13.307 1.00 57.56 106 ILE A CA 1
ATOM 768 C C . ILE A 1 106 ? 2.739 9.603 -11.927 1.00 57.56 106 ILE A C 1
ATOM 770 O O . ILE A 1 106 ? 1.725 10.159 -11.509 1.00 57.56 106 ILE A O 1
ATOM 774 N N . LEU A 1 107 ? 3.892 9.622 -11.254 1.00 56.12 107 LEU A N 1
ATOM 775 C CA . LEU A 1 107 ? 4.119 10.273 -9.962 1.00 56.12 107 LEU A CA 1
ATOM 776 C C . LEU A 1 107 ? 4.637 11.727 -10.088 1.00 56.12 107 LEU A C 1
ATOM 778 O O . LEU A 1 107 ? 5.001 12.331 -9.080 1.00 56.12 107 LEU A O 1
ATOM 782 N N . ASN A 1 108 ? 4.681 12.296 -11.300 1.00 51.03 108 ASN A N 1
ATOM 783 C CA . ASN A 1 108 ? 4.945 13.716 -11.573 1.00 51.03 108 ASN A CA 1
ATOM 784 C C . ASN A 1 108 ? 3.648 14.552 -11.454 1.00 51.03 108 ASN A C 1
ATOM 786 O O . ASN A 1 108 ? 2.534 14.054 -11.622 1.00 51.03 108 ASN A O 1
ATOM 790 N N . ASP A 1 109 ? 3.803 15.851 -11.193 1.00 58.16 109 ASP A N 1
ATOM 791 C CA . ASP A 1 109 ? 2.805 16.862 -10.829 1.00 58.16 109 ASP A CA 1
ATOM 792 C C . ASP A 1 109 ? 1.511 16.871 -11.665 1.00 58.16 109 ASP A C 1
ATOM 794 O O . ASP A 1 109 ? 0.474 17.260 -11.138 1.00 58.16 109 ASP A O 1
ATOM 798 N N . THR A 1 110 ? 1.520 16.458 -12.937 1.00 55.53 110 THR A N 1
ATOM 799 C CA . THR A 1 110 ? 0.309 16.529 -13.790 1.00 55.53 110 THR A CA 1
ATOM 800 C C . THR A 1 110 ? -0.578 15.279 -13.694 1.00 55.53 110 THR A C 1
ATOM 802 O O . THR A 1 110 ? -1.792 15.370 -13.854 1.00 55.53 110 THR A O 1
ATOM 805 N N . THR A 1 111 ? -0.003 14.110 -13.407 1.00 59.34 111 THR A N 1
ATOM 806 C CA . THR A 1 111 ? -0.721 12.821 -13.294 1.00 59.34 111 THR A CA 1
ATOM 807 C C . THR A 1 111 ? -0.922 12.375 -11.846 1.00 59.34 111 THR A C 1
ATOM 809 O O . THR A 1 111 ? -1.739 11.492 -11.581 1.00 59.34 111 THR A O 1
ATOM 812 N N . HIS A 1 112 ? -0.224 13.023 -10.907 1.00 65.56 112 HIS A N 1
ATOM 813 C CA . HIS A 1 112 ? -0.249 12.716 -9.480 1.00 65.56 112 HIS A CA 1
ATOM 814 C C . HIS A 1 112 ? -1.660 12.709 -8.880 1.00 65.56 112 HIS A C 1
ATOM 816 O O . HIS A 1 112 ? -2.033 11.757 -8.196 1.00 65.56 112 HIS A O 1
ATOM 822 N N . ASP A 1 113 ? -2.453 13.749 -9.141 1.00 64.31 113 ASP A N 1
ATOM 823 C CA . ASP A 1 113 ? -3.790 13.881 -8.549 1.00 64.31 113 ASP A CA 1
ATOM 824 C C . ASP A 1 113 ? -4.758 12.820 -9.087 1.00 64.31 113 ASP A C 1
ATOM 826 O O . ASP A 1 113 ? -5.527 12.242 -8.323 1.00 64.31 113 ASP A O 1
ATOM 830 N N . ALA A 1 114 ? -4.657 12.473 -10.374 1.00 66.44 114 ALA A N 1
ATOM 831 C CA . ALA A 1 114 ? -5.462 11.409 -10.971 1.00 66.44 114 ALA A CA 1
ATOM 832 C C . ALA A 1 114 ? -5.099 10.023 -10.407 1.00 66.44 114 ALA A C 1
ATOM 834 O O . ALA A 1 114 ? -5.991 9.232 -10.089 1.00 66.44 114 ALA A O 1
ATOM 835 N N . ALA A 1 115 ? -3.802 9.741 -10.233 1.00 68.81 115 ALA A N 1
ATOM 836 C CA . ALA A 1 115 ? -3.331 8.502 -9.618 1.00 68.81 115 ALA A CA 1
ATOM 837 C C . ALA A 1 115 ? -3.752 8.409 -8.141 1.00 68.81 115 ALA A C 1
ATOM 839 O O . ALA A 1 115 ? -4.239 7.369 -7.695 1.00 68.81 115 ALA A O 1
ATOM 840 N N . ALA A 1 116 ? -3.621 9.503 -7.385 1.00 71.56 116 ALA A N 1
ATOM 841 C CA . ALA A 1 116 ? -4.041 9.559 -5.990 1.00 71.56 116 ALA A CA 1
ATOM 842 C C . ALA A 1 116 ? -5.557 9.365 -5.840 1.00 71.56 116 ALA A C 1
ATOM 844 O O . ALA A 1 116 ? -5.989 8.600 -4.977 1.00 71.56 116 ALA A O 1
ATOM 845 N N . ASP A 1 117 ? -6.362 9.992 -6.698 1.00 74.38 117 ASP A N 1
ATOM 846 C CA . ASP A 1 117 ? -7.814 9.824 -6.704 1.00 74.38 117 ASP A CA 1
ATOM 847 C C . ASP A 1 117 ? -8.230 8.379 -6.999 1.00 74.38 117 ASP A C 1
ATOM 849 O O . ASP A 1 117 ? -9.162 7.863 -6.374 1.00 74.38 117 ASP A O 1
ATOM 853 N N . GLU A 1 118 ? -7.539 7.696 -7.914 1.00 75.75 118 GLU A N 1
ATOM 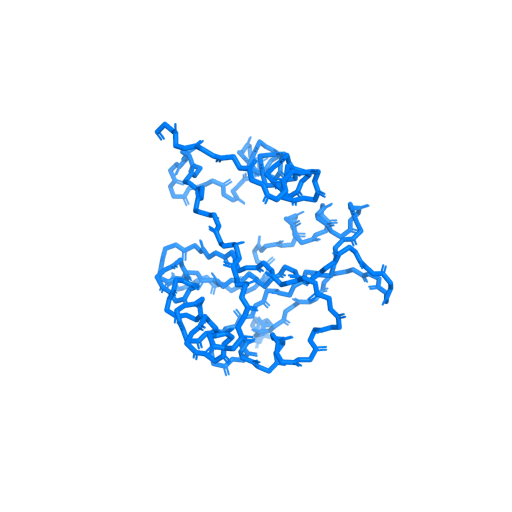854 C CA . GLU A 1 118 ? -7.826 6.290 -8.204 1.00 75.75 118 GLU A CA 1
ATOM 855 C C . GLU A 1 118 ? -7.460 5.377 -7.031 1.00 75.75 118 GLU A C 1
ATOM 857 O O . GLU A 1 118 ? -8.256 4.510 -6.653 1.00 75.75 118 GLU A O 1
ATOM 862 N N . VAL A 1 119 ? -6.321 5.626 -6.373 1.00 74.06 119 VAL A N 1
ATOM 863 C CA . VAL A 1 119 ? -5.945 4.918 -5.139 1.00 74.06 119 VAL A CA 1
ATOM 864 C C . VAL A 1 119 ? -6.993 5.151 -4.048 1.00 74.06 119 VAL A C 1
ATOM 866 O O . VAL A 1 119 ? -7.466 4.190 -3.442 1.00 74.06 119 VAL A O 1
ATOM 869 N N . VAL A 1 120 ? -7.433 6.390 -3.818 1.00 77.69 120 VAL A N 1
ATOM 870 C CA . VAL A 1 120 ? -8.457 6.698 -2.803 1.00 77.69 120 VAL A CA 1
ATOM 871 C C . VAL A 1 120 ? -9.790 6.022 -3.131 1.00 77.69 120 VAL A C 1
ATOM 873 O O . VAL A 1 120 ? -10.384 5.397 -2.248 1.00 77.69 120 VAL A O 1
ATOM 876 N N . ARG A 1 121 ? -10.255 6.061 -4.390 1.00 75.75 121 ARG A N 1
ATOM 877 C CA . ARG A 1 121 ? -11.475 5.340 -4.809 1.00 75.75 121 ARG A CA 1
ATOM 878 C C . ARG A 1 121 ? -11.349 3.840 -4.606 1.00 75.75 121 ARG A C 1
ATOM 880 O O . ARG A 1 121 ? -12.308 3.192 -4.182 1.00 75.75 121 ARG A O 1
ATOM 887 N N . PHE A 1 122 ? -10.201 3.263 -4.941 1.00 70.12 122 PHE A N 1
ATOM 888 C CA . PHE A 1 122 ? -9.934 1.850 -4.709 1.00 70.12 122 PHE A CA 1
ATOM 889 C C . PHE A 1 122 ? -10.024 1.504 -3.220 1.00 70.12 122 PHE A C 1
ATOM 891 O O . PHE A 1 122 ? -10.778 0.604 -2.848 1.00 70.12 122 PHE A O 1
ATOM 898 N N . LEU A 1 123 ? -9.333 2.258 -2.367 1.00 71.56 123 LEU A N 1
ATOM 899 C CA . LEU A 1 123 ? -9.349 2.053 -0.920 1.00 71.56 123 LEU A CA 1
ATOM 900 C C . LEU A 1 123 ? -10.756 2.225 -0.330 1.00 71.56 123 LEU A C 1
ATOM 902 O O . LEU A 1 123 ? -11.183 1.431 0.508 1.00 71.56 123 LEU A O 1
ATOM 906 N N . GLY A 1 124 ? -11.521 3.201 -0.826 1.00 68.12 124 GLY A N 1
ATOM 907 C CA . GLY A 1 124 ? -12.931 3.380 -0.482 1.00 68.12 124 GLY A CA 1
ATOM 908 C C . GLY A 1 124 ? -13.789 2.158 -0.830 1.00 68.12 124 GLY A C 1
ATOM 909 O O . GLY A 1 124 ? -14.590 1.723 -0.003 1.00 68.12 124 GLY A O 1
ATOM 910 N N . ARG A 1 125 ? -13.582 1.549 -2.009 1.00 65.88 125 ARG A N 1
ATOM 911 C CA . ARG A 1 125 ? -14.257 0.298 -2.409 1.00 65.88 125 ARG A CA 1
ATOM 912 C C . ARG A 1 125 ? -13.864 -0.884 -1.523 1.00 65.88 125 ARG A C 1
ATOM 914 O O . ARG A 1 125 ? -14.743 -1.634 -1.117 1.00 65.88 125 ARG A O 1
ATOM 921 N N . VAL A 1 126 ? -12.577 -1.031 -1.192 1.00 62.59 126 VAL A N 1
ATOM 922 C CA . VAL A 1 126 ? -12.091 -2.076 -0.266 1.00 62.59 126 VAL A CA 1
ATOM 923 C C . VAL A 1 126 ? -12.758 -1.946 1.106 1.00 62.59 126 VAL A C 1
ATOM 925 O O . VAL A 1 126 ? -13.128 -2.956 1.703 1.00 62.59 126 VAL A O 1
ATOM 928 N N . ARG A 1 127 ? -12.965 -0.712 1.584 1.00 65.00 127 ARG A N 1
ATOM 929 C CA . ARG A 1 127 ? -13.674 -0.435 2.841 1.00 65.00 127 ARG A CA 1
ATOM 930 C C . ARG A 1 127 ? -15.172 -0.754 2.768 1.00 65.00 127 ARG A C 1
ATOM 932 O O . ARG A 1 127 ? -15.733 -1.195 3.764 1.00 65.00 127 ARG A O 1
ATOM 939 N N . ALA A 1 128 ? -15.813 -0.475 1.631 1.00 56.09 128 ALA A N 1
ATOM 940 C CA . ALA A 1 128 ? -17.265 -0.560 1.468 1.00 56.09 128 ALA A CA 1
ATOM 941 C C . ALA A 1 128 ? -17.777 -1.985 1.190 1.00 56.09 128 ALA A C 1
ATOM 943 O O . ALA A 1 128 ? -18.747 -2.404 1.811 1.00 56.09 128 ALA A O 1
ATOM 944 N N . ASP A 1 129 ? -17.114 -2.735 0.306 1.00 40.62 129 ASP A N 1
ATOM 945 C CA . ASP A 1 129 ? -17.582 -4.032 -0.188 1.00 40.62 129 ASP A CA 1
ATOM 946 C C . ASP A 1 129 ? -16.423 -5.017 -0.264 1.00 40.62 129 ASP A C 1
ATOM 948 O O . ASP A 1 129 ? -15.783 -5.199 -1.302 1.00 40.62 129 ASP A O 1
ATOM 952 N N . ALA A 1 130 ? -16.173 -5.755 0.810 1.00 38.62 130 ALA A N 1
ATOM 953 C CA . ALA A 1 130 ? -15.245 -6.873 0.752 1.00 38.62 130 ALA A CA 1
ATOM 954 C C . ALA A 1 130 ? -15.818 -8.065 -0.064 1.00 38.62 130 ALA A C 1
ATOM 956 O O . ALA A 1 130 ? -15.728 -9.196 0.377 1.00 38.62 130 ALA A O 1
ATOM 957 N N . VAL A 1 131 ? -16.411 -7.839 -1.239 1.00 39.59 131 VAL A N 1
ATOM 958 C CA . VAL A 1 131 ? -16.566 -8.742 -2.393 1.00 39.59 131 VAL A CA 1
ATOM 959 C C . VAL A 1 131 ? -16.849 -7.844 -3.607 1.00 39.59 131 VAL A C 1
ATOM 961 O O . VAL A 1 131 ? -17.895 -7.211 -3.631 1.00 39.59 131 VAL A O 1
ATOM 964 N N . LEU A 1 132 ? -16.012 -7.856 -4.658 1.00 30.67 132 LEU A N 1
ATOM 965 C CA . LEU A 1 132 ? -16.544 -7.717 -6.024 1.00 30.67 132 LEU A CA 1
ATOM 966 C C . LEU A 1 132 ? -15.625 -8.300 -7.115 1.00 30.67 132 LEU A C 1
ATOM 968 O O . LEU A 1 132 ? -14.557 -7.773 -7.420 1.00 30.67 132 LEU A O 1
ATOM 972 N N . VAL A 1 133 ? -16.112 -9.432 -7.628 1.00 27.16 133 VAL A N 1
ATOM 973 C CA . VAL A 1 133 ? -16.210 -9.946 -9.008 1.00 27.16 133 VAL A CA 1
ATO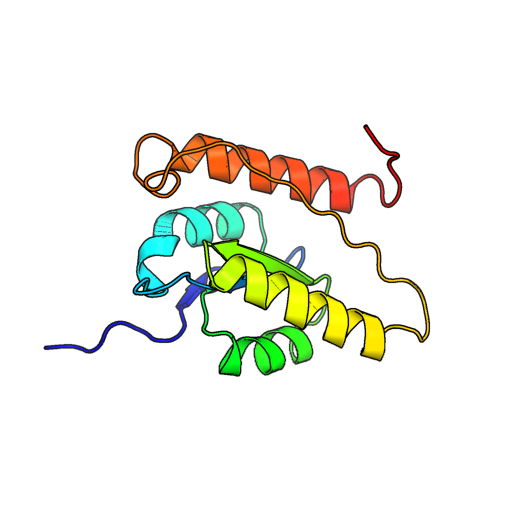M 974 C C . VAL A 1 133 ? -15.399 -9.255 -10.122 1.00 27.16 133 VAL A C 1
ATOM 976 O O . VAL A 1 133 ? -15.450 -8.042 -10.306 1.00 27.16 133 VAL A O 1
ATOM 979 N N . ARG A 1 134 ? -14.720 -10.121 -10.895 1.00 23.83 134 ARG A N 1
ATOM 980 C CA . ARG A 1 134 ? -13.943 -9.897 -12.129 1.00 23.83 134 ARG A CA 1
ATOM 981 C C . ARG A 1 134 ? -14.668 -9.070 -13.200 1.00 23.83 134 ARG A C 1
ATOM 983 O O . ARG A 1 134 ? -15.817 -9.365 -13.523 1.00 23.83 134 ARG A O 1
ATOM 990 N N . ALA A 1 135 ? -13.898 -8.206 -13.857 1.00 27.75 135 ALA A N 1
ATOM 991 C CA . ALA A 1 135 ? -13.814 -8.150 -15.315 1.00 27.75 135 ALA A CA 1
ATOM 992 C C . ALA A 1 135 ? -12.336 -8.338 -15.677 1.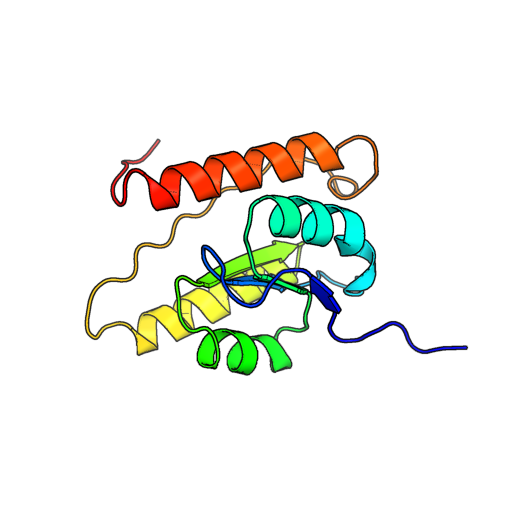00 27.75 135 ALA A C 1
ATOM 994 O O . ALA A 1 135 ? -11.505 -7.743 -14.952 1.00 27.75 135 ALA A O 1
#

pLDDT: mean 73.15, std 17.41, range [23.83, 94.38]